Protein AF-A0A5D4RXM9-F1 (afdb_monomer_lite)

pLDDT: mean 87.35, std 14.8, range [45.75, 98.5]

Radius of gyration: 19.41 Å; chains: 1; bounding box: 56×24×43 Å

Foldseek 3Di:
DVLLVVLVVVLVVLVVVLVVCCVVPNCPDPSSVVSVVVSVVSVVVNVVVVVVVVVVVVVCCVVPVPPDDDD

Structure (mmCIF, N/CA/C/O backbone):
data_AF-A0A5D4RXM9-F1
#
_entry.id   AF-A0A5D4RXM9-F1
#
loop_
_atom_site.group_PDB
_atom_site.id
_atom_site.type_symbol
_atom_site.label_atom_id
_atom_site.label_alt_id
_atom_site.label_comp_id
_atom_site.label_asym_id
_atom_site.label_entity_id
_atom_site.label_seq_id
_atom_site.pdbx_PDB_ins_code
_atom_site.Cartn_x
_atom_site.Cartn_y
_atom_site.Cartn_z
_atom_site.occupancy
_atom_site.B_iso_or_equiv
_atom_site.auth_seq_id
_atom_site.auth_comp_id
_atom_site.auth_asym_id
_atom_site.auth_atom_id
_atom_site.pdbx_PDB_model_num
ATOM 1 N N . MET A 1 1 ? 11.726 5.813 -14.658 1.00 61.28 1 MET A N 1
ATOM 2 C CA . MET A 1 1 ? 12.096 6.226 -13.276 1.00 61.28 1 MET A CA 1
ATOM 3 C C . MET A 1 1 ? 10.917 6.829 -12.504 1.00 61.28 1 MET A C 1
ATOM 5 O O . MET A 1 1 ? 10.769 6.516 -11.331 1.00 61.28 1 MET A O 1
ATOM 9 N N . LEU A 1 2 ? 10.063 7.647 -13.137 1.00 84.38 2 LEU A N 1
ATOM 10 C CA . LEU A 1 2 ? 8.951 8.351 -12.472 1.00 84.38 2 LEU A CA 1
ATOM 11 C C . LEU A 1 2 ? 7.847 7.427 -11.918 1.00 84.38 2 LEU A C 1
ATOM 13 O O . LEU A 1 2 ? 7.377 7.655 -10.809 1.00 84.38 2 LEU A O 1
ATOM 17 N N . LYS A 1 3 ? 7.503 6.341 -12.629 1.00 88.38 3 LYS A N 1
ATOM 18 C CA . LYS A 1 3 ? 6.440 5.396 -12.226 1.00 88.38 3 LYS A CA 1
ATOM 19 C C . LYS A 1 3 ? 6.663 4.787 -10.834 1.00 88.38 3 LYS A C 1
ATOM 21 O O . LYS A 1 3 ? 5.772 4.847 -10.001 1.00 88.38 3 LYS A O 1
ATOM 26 N N . ARG A 1 4 ? 7.866 4.270 -10.546 1.00 90.81 4 ARG A N 1
ATOM 27 C CA . ARG A 1 4 ? 8.193 3.671 -9.233 1.00 90.81 4 ARG A CA 1
ATOM 28 C C . ARG A 1 4 ? 8.104 4.686 -8.093 1.00 90.81 4 ARG A C 1
ATOM 30 O O . ARG A 1 4 ? 7.538 4.378 -7.054 1.00 90.81 4 ARG A O 1
ATOM 37 N N . LYS A 1 5 ? 8.622 5.904 -8.296 1.00 92.81 5 LYS A N 1
ATOM 38 C CA . LYS A 1 5 ? 8.533 6.978 -7.291 1.00 92.81 5 LYS A CA 1
ATOM 39 C C . LYS A 1 5 ? 7.081 7.373 -7.014 1.00 92.81 5 LYS A C 1
ATOM 41 O O . LYS A 1 5 ? 6.711 7.555 -5.861 1.00 92.81 5 LYS A O 1
ATOM 46 N N . TRP A 1 6 ? 6.262 7.465 -8.060 1.00 95.50 6 TRP A N 1
ATOM 47 C CA . TRP A 1 6 ? 4.835 7.750 -7.928 1.00 95.50 6 TRP A CA 1
ATOM 48 C C . TRP A 1 6 ? 4.087 6.630 -7.192 1.00 95.50 6 TRP A C 1
ATOM 50 O O . TRP A 1 6 ? 3.332 6.910 -6.264 1.00 95.50 6 TRP A O 1
ATOM 60 N N . LEU A 1 7 ? 4.354 5.367 -7.542 1.00 96.00 7 LEU A N 1
ATOM 61 C CA . LEU A 1 7 ? 3.784 4.203 -6.856 1.00 96.00 7 LEU A CA 1
ATOM 62 C C . LEU A 1 7 ? 4.171 4.191 -5.374 1.00 96.00 7 LEU A C 1
ATOM 64 O O . LEU A 1 7 ? 3.307 4.018 -4.523 1.00 96.00 7 LEU A O 1
ATOM 68 N N . LEU A 1 8 ? 5.436 4.475 -5.048 1.00 96.19 8 LEU A N 1
ATOM 69 C CA . LEU A 1 8 ? 5.899 4.553 -3.663 1.00 96.19 8 LEU A CA 1
ATOM 70 C C . LEU A 1 8 ? 5.180 5.655 -2.868 1.00 96.19 8 LEU A C 1
ATOM 72 O O . LEU A 1 8 ? 4.811 5.440 -1.715 1.00 96.19 8 LEU A O 1
ATOM 76 N N . LEU A 1 9 ? 4.939 6.821 -3.475 1.00 97.25 9 LEU A N 1
ATOM 77 C CA . LEU A 1 9 ? 4.150 7.884 -2.846 1.00 97.25 9 LEU A CA 1
ATOM 78 C C . LEU A 1 9 ? 2.719 7.408 -2.546 1.00 97.25 9 LEU A C 1
ATOM 80 O O . LEU A 1 9 ? 2.220 7.615 -1.441 1.00 97.25 9 LEU A O 1
ATOM 84 N N . LYS A 1 10 ? 2.076 6.732 -3.506 1.00 98.25 10 LYS A N 1
ATOM 85 C CA . LYS A 1 10 ? 0.713 6.207 -3.348 1.00 98.25 10 LYS A CA 1
ATOM 86 C C . LYS A 1 10 ? 0.613 5.097 -2.308 1.00 98.25 10 LYS A C 1
ATOM 88 O O . LYS A 1 10 ? -0.324 5.115 -1.517 1.00 98.25 10 LYS A O 1
ATOM 93 N N . ILE A 1 11 ? 1.593 4.198 -2.255 1.00 98.50 11 ILE A N 1
ATOM 94 C CA . ILE A 1 11 ? 1.691 3.151 -1.229 1.00 98.50 11 ILE A CA 1
ATOM 95 C C . ILE A 1 11 ? 1.749 3.778 0.164 1.00 98.50 11 ILE A C 1
ATOM 97 O O . ILE A 1 11 ? 1.007 3.365 1.051 1.00 98.50 11 ILE A O 1
ATOM 101 N N . ASN A 1 12 ? 2.594 4.795 0.360 1.00 98.31 12 ASN A N 1
ATOM 102 C CA . ASN A 1 12 ? 2.704 5.458 1.660 1.00 98.31 12 ASN A CA 1
ATOM 103 C C . ASN A 1 12 ? 1.401 6.165 2.049 1.00 98.31 12 ASN A C 1
ATOM 105 O O . ASN A 1 12 ? 0.935 5.996 3.172 1.00 98.31 12 ASN A O 1
ATOM 109 N N . GLN A 1 13 ? 0.773 6.880 1.111 1.00 98.44 13 GLN A N 1
ATOM 110 C CA . GLN A 1 13 ? -0.515 7.532 1.350 1.00 98.44 13 GLN A CA 1
ATOM 111 C C . GLN A 1 13 ? -1.602 6.518 1.748 1.00 98.44 13 GLN A C 1
ATOM 113 O O . GLN A 1 13 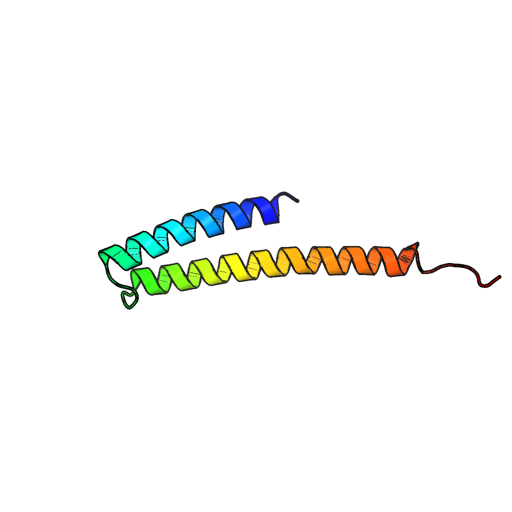? -2.282 6.704 2.756 1.00 98.44 13 GLN A O 1
ATOM 118 N N . LYS A 1 14 ? -1.736 5.426 0.988 1.00 98.38 14 LYS A N 1
ATOM 119 C CA . LYS A 1 14 ? -2.751 4.393 1.229 1.00 98.38 14 LYS A CA 1
ATOM 120 C C . LYS A 1 14 ? -2.484 3.612 2.521 1.00 98.38 14 LYS A C 1
ATOM 122 O O . LYS A 1 14 ? -3.420 3.233 3.212 1.00 98.38 14 LYS A O 1
ATOM 127 N N . ARG A 1 15 ? -1.216 3.433 2.910 1.00 98.44 15 ARG A N 1
ATOM 128 C CA . ARG A 1 15 ? -0.849 2.836 4.202 1.00 98.44 15 ARG A CA 1
ATOM 129 C C . ARG A 1 15 ? -1.322 3.689 5.378 1.00 98.44 15 ARG A C 1
ATOM 131 O O . ARG A 1 15 ? -1.899 3.141 6.311 1.00 98.44 15 ARG A O 1
ATOM 138 N N . SER A 1 16 ? -1.102 5.003 5.334 1.00 98.50 16 SER A N 1
ATOM 139 C CA . SER A 1 16 ? -1.593 5.914 6.377 1.00 98.50 16 SER A CA 1
ATOM 140 C C . SER A 1 16 ? -3.118 5.888 6.484 1.00 98.50 16 SER A C 1
ATOM 142 O O . SER A 1 16 ? -3.653 5.851 7.586 1.00 98.50 16 SER A O 1
ATOM 144 N N . GLU A 1 17 ? -3.814 5.843 5.347 1.00 98.31 17 GLU A N 1
ATOM 145 C CA . GLU A 1 17 ? -5.273 5.706 5.298 1.00 98.31 17 GLU A CA 1
ATOM 146 C C . GLU A 1 17 ? -5.750 4.385 5.921 1.00 98.31 17 GLU A C 1
ATOM 148 O O . GLU A 1 17 ? -6.661 4.391 6.742 1.00 98.31 17 GLU A O 1
ATOM 153 N N . MET A 1 18 ? -5.110 3.258 5.592 1.00 98.19 18 MET A N 1
ATOM 154 C CA . MET A 1 18 ? -5.461 1.949 6.154 1.00 98.19 18 MET A 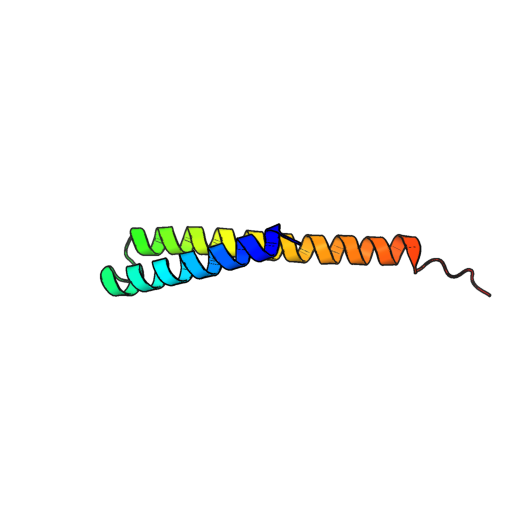CA 1
ATOM 155 C C . MET A 1 18 ? -5.258 1.894 7.670 1.00 98.19 18 MET A C 1
ATOM 157 O O . MET A 1 18 ? -6.088 1.317 8.366 1.00 98.19 18 MET A O 1
ATOM 161 N N . ILE A 1 19 ? -4.179 2.499 8.185 1.00 98.19 19 ILE A N 1
ATOM 162 C CA . ILE A 1 19 ? -3.928 2.599 9.631 1.00 98.19 19 ILE A CA 1
ATOM 163 C C . ILE A 1 19 ? -5.050 3.398 10.293 1.00 98.19 19 ILE A C 1
ATOM 165 O O . ILE A 1 19 ? -5.665 2.901 11.231 1.00 98.19 19 ILE A O 1
ATOM 169 N N . ALA A 1 20 ? -5.382 4.575 9.755 1.00 98.50 20 ALA A N 1
ATOM 170 C CA . ALA A 1 20 ? -6.459 5.399 10.294 1.00 98.50 20 ALA A CA 1
ATOM 171 C C . ALA A 1 20 ? -7.810 4.662 10.276 1.00 98.50 20 ALA A C 1
ATOM 173 O O . ALA A 1 20 ? -8.546 4.701 11.259 1.00 98.50 20 ALA A O 1
ATOM 174 N N . LEU A 1 21 ? -8.132 3.943 9.194 1.00 98.44 21 LEU A N 1
ATOM 175 C CA . LEU A 1 21 ? -9.343 3.118 9.104 1.00 98.44 21 LEU A CA 1
ATOM 176 C C . LEU A 1 21 ? -9.324 1.949 10.097 1.00 98.44 21 LEU A C 1
ATOM 178 O O . LEU A 1 21 ? -10.329 1.688 10.750 1.00 98.44 21 LEU A O 1
ATOM 182 N N . GLY A 1 22 ? -8.179 1.290 10.270 1.00 98.12 22 GLY A N 1
ATOM 183 C CA . GLY A 1 22 ? -8.002 0.211 11.239 1.00 98.12 22 GLY A CA 1
ATOM 184 C C . GLY A 1 22 ? -8.158 0.671 12.687 1.00 98.12 22 GLY A C 1
ATOM 185 O O . GLY A 1 22 ? -8.775 -0.037 13.478 1.00 98.12 22 GLY A O 1
ATOM 186 N N . GLU A 1 23 ? -7.661 1.862 13.022 1.00 98.31 23 GLU A N 1
ATOM 187 C CA . GLU A 1 23 ? -7.819 2.476 14.346 1.00 98.31 23 GLU A CA 1
ATOM 188 C C . GLU A 1 23 ? -9.266 2.911 14.616 1.00 98.31 23 GLU A C 1
ATOM 190 O O . GLU A 1 23 ? -9.745 2.798 15.742 1.00 98.31 23 GLU A O 1
ATOM 195 N N . THR A 1 24 ? -9.974 3.389 13.590 1.00 98.12 24 THR A N 1
ATOM 196 C CA . THR A 1 24 ? -11.326 3.958 13.733 1.00 98.12 24 THR A CA 1
ATOM 197 C C . THR A 1 24 ? -12.450 2.929 13.609 1.00 98.12 24 THR A C 1
ATOM 199 O O . THR A 1 24 ? -13.426 3.003 14.351 1.00 98.12 24 THR A O 1
ATOM 202 N N . HIS A 1 25 ? -12.327 1.967 12.692 1.00 97.38 25 HIS A N 1
ATOM 203 C CA . HIS A 1 25 ? -13.375 0.993 12.360 1.00 97.38 25 HIS A CA 1
ATOM 204 C C . HIS A 1 25 ? -12.977 -0.451 12.707 1.00 97.38 25 HIS A C 1
ATOM 206 O O . HIS A 1 25 ? -13.825 -1.342 12.726 1.00 97.38 25 HIS A O 1
ATOM 212 N N . GLY A 1 26 ? -11.697 -0.701 12.993 1.00 97.62 26 GLY A N 1
ATOM 213 C CA . GLY A 1 26 ? -11.145 -2.042 13.163 1.00 97.62 26 GLY A CA 1
ATOM 214 C C . GLY A 1 26 ? -10.662 -2.659 11.846 1.00 97.62 26 GLY A C 1
ATOM 215 O O . GLY A 1 26 ? -11.065 -2.276 10.747 1.00 97.62 26 GLY A O 1
ATOM 216 N N . LEU A 1 27 ? -9.788 -3.662 11.953 1.00 95.06 27 LEU A N 1
ATOM 217 C CA . LEU A 1 27 ? -9.164 -4.314 10.791 1.00 95.06 27 LEU A CA 1
ATOM 218 C C . LEU A 1 27 ? -10.133 -5.176 9.969 1.00 95.06 27 LEU A C 1
ATOM 220 O O . LEU A 1 27 ? -9.916 -5.375 8.778 1.00 95.06 27 LEU A O 1
ATOM 224 N N . GLY A 1 28 ? -11.203 -5.674 10.594 1.00 96.25 28 GLY A N 1
ATOM 225 C CA . GLY A 1 28 ? -12.240 -6.465 9.925 1.00 96.25 28 GLY A CA 1
ATOM 226 C C . GLY A 1 28 ? -13.340 -5.631 9.265 1.00 96.25 28 GLY A C 1
ATOM 227 O O . GLY A 1 28 ? -14.220 -6.203 8.623 1.00 96.25 28 GLY A O 1
ATOM 228 N N . ALA A 1 29 ? -13.323 -4.304 9.429 1.00 98.25 29 ALA A N 1
ATOM 229 C CA . ALA A 1 29 ? -14.307 -3.436 8.800 1.00 98.25 29 ALA A CA 1
ATOM 230 C C . ALA A 1 29 ? -14.165 -3.466 7.278 1.00 98.25 29 ALA A C 1
ATOM 232 O O . ALA A 1 29 ? -13.063 -3.573 6.733 1.00 98.25 29 ALA A O 1
ATOM 233 N N . ARG A 1 30 ? -15.295 -3.349 6.580 1.00 98.44 30 ARG A N 1
ATOM 234 C CA . ARG A 1 30 ? -15.349 -3.438 5.117 1.00 98.44 30 ARG A CA 1
ATOM 235 C C . ARG A 1 30 ? -14.451 -2.391 4.455 1.00 98.44 30 ARG A C 1
ATOM 237 O O . ARG A 1 30 ? -13.802 -2.690 3.458 1.00 98.44 30 ARG A O 1
ATOM 244 N N . GLU A 1 31 ? -14.411 -1.192 5.015 1.00 97.31 31 GLU A N 1
ATOM 245 C CA . GLU A 1 31 ? -13.615 -0.053 4.571 1.00 97.31 31 GLU A CA 1
ATOM 246 C C . GLU A 1 31 ? -12.118 -0.335 4.729 1.00 97.31 31 GLU A C 1
ATOM 248 O O . GLU A 1 31 ? -11.348 -0.131 3.791 1.00 97.31 31 GLU 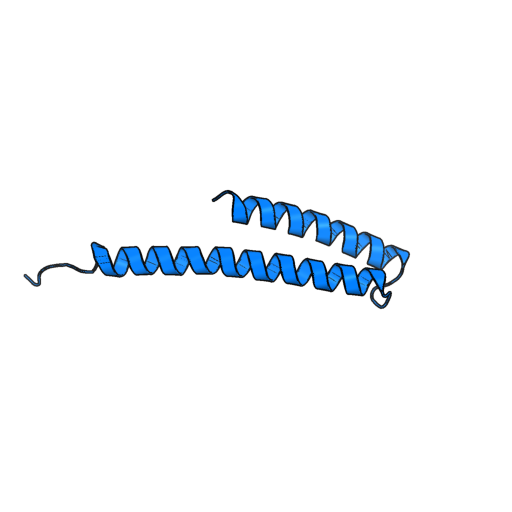A O 1
ATOM 253 N N . THR A 1 32 ? -11.706 -0.884 5.876 1.00 98.00 32 THR A N 1
ATOM 254 C CA . THR A 1 32 ? -10.310 -1.262 6.134 1.00 98.00 32 THR A CA 1
ATOM 255 C C . THR A 1 32 ? -9.863 -2.404 5.223 1.00 98.00 32 THR A C 1
ATOM 257 O O . THR A 1 32 ? -8.768 -2.355 4.663 1.00 98.00 32 THR A O 1
ATOM 260 N N . LEU A 1 33 ? -10.730 -3.397 4.996 1.00 98.31 33 LEU A N 1
ATOM 261 C CA . LEU A 1 33 ? -10.469 -4.499 4.067 1.00 98.31 33 LEU A CA 1
ATOM 262 C C . LEU A 1 33 ? -10.353 -4.012 2.618 1.00 98.31 33 LEU A C 1
ATOM 264 O O . LEU A 1 33 ? -9.442 -4.426 1.903 1.00 98.31 33 LEU A O 1
ATOM 268 N N . ALA A 1 34 ? -11.239 -3.113 2.181 1.00 98.38 34 ALA A N 1
ATOM 269 C CA . ALA A 1 34 ? -11.157 -2.506 0.854 1.00 98.38 34 ALA A CA 1
ATOM 270 C C . ALA A 1 34 ? -9.858 -1.702 0.688 1.00 98.38 34 ALA A C 1
ATOM 272 O O . ALA A 1 34 ? -9.154 -1.862 -0.310 1.00 98.38 34 ALA A O 1
ATOM 273 N N . CYS A 1 35 ? -9.492 -0.912 1.700 1.00 98.31 35 CYS A N 1
ATOM 274 C CA . CYS A 1 35 ? -8.248 -0.151 1.723 1.00 98.31 35 CYS A CA 1
ATOM 275 C C . CYS A 1 35 ? -7.008 -1.064 1.644 1.00 98.31 35 CYS A C 1
ATOM 277 O O . CYS A 1 35 ? -6.094 -0.792 0.863 1.00 98.31 35 CYS A O 1
ATOM 279 N N . SER A 1 36 ? -7.009 -2.197 2.359 1.00 98.25 36 SER A N 1
ATOM 280 C CA . SER A 1 36 ? -5.954 -3.218 2.267 1.00 98.25 36 SER A CA 1
ATOM 281 C C . SER A 1 36 ? -5.824 -3.784 0.854 1.00 98.25 36 SER A C 1
ATOM 283 O O . SER A 1 36 ? -4.720 -3.873 0.326 1.00 98.25 36 SER A O 1
ATOM 285 N N . GLN A 1 37 ? -6.940 -4.109 0.197 1.00 98.25 37 GLN A N 1
ATOM 286 C CA . GLN A 1 37 ? -6.914 -4.641 -1.170 1.00 98.25 37 GLN A CA 1
ATOM 287 C C . GLN A 1 37 ? -6.378 -3.625 -2.184 1.00 98.25 37 GLN A C 1
ATOM 289 O O . GLN A 1 37 ? -5.729 -4.001 -3.160 1.00 98.25 37 GLN A O 1
ATOM 294 N N . GLU A 1 38 ? -6.660 -2.336 -1.995 1.00 98.38 38 GLU A N 1
ATOM 295 C CA . GLU A 1 38 ? -6.083 -1.270 -2.819 1.00 98.38 38 GLU A CA 1
ATOM 296 C C . GLU A 1 38 ? -4.579 -1.117 -2.572 1.00 98.38 38 GLU A C 1
ATOM 298 O O . GLU A 1 38 ? -3.811 -0.974 -3.528 1.00 98.38 38 GLU A O 1
ATOM 303 N N . LEU A 1 39 ? -4.148 -1.190 -1.309 1.00 98.25 39 LEU A N 1
ATOM 304 C CA . LEU A 1 39 ? -2.735 -1.159 -0.940 1.00 98.25 39 LEU A CA 1
ATOM 305 C C . LEU A 1 39 ? -1.967 -2.325 -1.574 1.00 98.25 39 LEU A C 1
ATOM 307 O O . LEU A 1 39 ? -0.911 -2.105 -2.170 1.00 98.25 39 LEU A O 1
ATOM 311 N N . ASP A 1 40 ? -2.524 -3.535 -1.527 1.00 98.25 40 ASP A N 1
ATOM 312 C CA . ASP A 1 40 ? -1.929 -4.728 -2.133 1.00 98.25 40 ASP A CA 1
ATOM 313 C C . ASP A 1 40 ? -1.772 -4.586 -3.651 1.00 98.25 40 ASP A C 1
ATOM 315 O O . ASP A 1 40 ? -0.750 -4.979 -4.217 1.00 98.25 40 ASP A O 1
ATOM 319 N N . ARG A 1 41 ? -2.742 -3.976 -4.346 1.00 98.12 41 ARG A N 1
ATOM 320 C CA . ARG A 1 41 ? -2.609 -3.698 -5.789 1.00 98.12 41 ARG A CA 1
ATOM 321 C C . ARG A 1 41 ? -1.450 -2.749 -6.075 1.00 98.12 41 ARG A C 1
ATOM 323 O O . ARG A 1 41 ? -0.658 -3.022 -6.974 1.00 98.12 41 ARG A O 1
ATOM 330 N N . LEU A 1 42 ? -1.320 -1.675 -5.296 1.00 97.56 42 LEU A N 1
ATOM 331 C CA . LEU A 1 42 ? -0.232 -0.708 -5.457 1.00 97.56 42 LEU A CA 1
ATOM 332 C C . LEU A 1 42 ? 1.143 -1.343 -5.207 1.00 97.56 42 LEU A C 1
ATOM 334 O O . LEU A 1 42 ? 2.085 -1.062 -5.951 1.00 97.56 42 LEU A O 1
ATOM 338 N N . LEU A 1 43 ? 1.254 -2.213 -4.197 1.00 95.69 43 LEU A N 1
ATOM 339 C CA . LEU A 1 43 ? 2.470 -2.982 -3.915 1.00 95.69 43 LEU A CA 1
ATOM 340 C C . LEU A 1 43 ? 2.822 -3.904 -5.088 1.00 95.69 43 LEU A C 1
ATOM 342 O O . LEU A 1 43 ? 3.926 -3.823 -5.623 1.00 95.69 43 LEU A O 1
ATOM 346 N N . ASN A 1 44 ? 1.851 -4.678 -5.574 1.00 96.50 44 ASN A N 1
ATOM 347 C CA . ASN A 1 44 ? 2.041 -5.567 -6.720 1.00 96.50 44 ASN A CA 1
ATOM 348 C C . ASN A 1 44 ? 2.472 -4.812 -7.990 1.00 96.50 44 ASN A C 1
ATOM 350 O O . ASN A 1 44 ? 3.310 -5.290 -8.755 1.00 96.50 44 ASN A O 1
ATOM 354 N N . GLU A 1 45 ? 1.915 -3.627 -8.246 1.00 95.50 45 GLU A N 1
ATOM 355 C CA . GLU A 1 45 ? 2.331 -2.786 -9.374 1.00 95.50 45 GLU A CA 1
ATOM 356 C C . GLU A 1 45 ? 3.753 -2.238 -9.214 1.00 95.50 45 GLU A C 1
ATOM 358 O O . GLU A 1 45 ? 4.490 -2.127 -10.200 1.00 95.50 45 GLU A O 1
ATOM 363 N N . TYR A 1 46 ? 4.152 -1.892 -7.988 1.00 94.44 46 TYR A N 1
ATOM 364 C CA . TYR A 1 46 ? 5.508 -1.441 -7.685 1.00 94.44 46 TYR A CA 1
ATOM 365 C C . TYR A 1 46 ? 6.538 -2.555 -7.877 1.00 94.44 46 TYR A C 1
ATOM 367 O O . TYR A 1 46 ? 7.608 -2.305 -8.446 1.00 94.44 46 TYR A O 1
ATOM 375 N N . ASP A 1 47 ? 6.204 -3.775 -7.464 1.00 90.81 47 ASP A N 1
ATOM 376 C CA . ASP A 1 47 ? 7.060 -4.946 -7.626 1.00 90.81 47 ASP A CA 1
ATOM 377 C C . ASP A 1 47 ? 7.232 -5.295 -9.103 1.00 90.81 47 ASP A C 1
ATOM 379 O O . ASP A 1 47 ? 8.365 -5.386 -9.577 1.00 90.81 47 ASP A O 1
ATOM 383 N N . LYS A 1 48 ? 6.140 -5.333 -9.878 1.00 90.81 48 LYS A N 1
ATOM 384 C CA . LYS A 1 48 ? 6.200 -5.502 -11.343 1.00 90.81 48 LYS A CA 1
ATOM 385 C C . LYS A 1 48 ? 7.082 -4.444 -12.003 1.00 90.81 48 LYS A C 1
ATOM 387 O O . LYS A 1 48 ? 8.015 -4.771 -12.725 1.00 90.81 48 LYS A O 1
ATOM 392 N N . ALA A 1 49 ? 6.878 -3.170 -11.663 1.00 87.81 49 ALA A N 1
ATOM 393 C CA . ALA A 1 49 ? 7.699 -2.081 -12.191 1.00 87.81 49 ALA A CA 1
ATO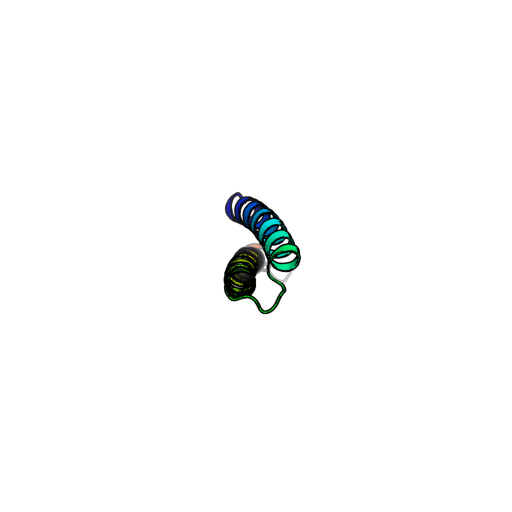M 394 C C . ALA A 1 49 ? 9.181 -2.150 -11.758 1.00 87.81 49 ALA A C 1
ATOM 396 O O . ALA A 1 49 ? 10.023 -1.447 -12.328 1.00 87.81 49 ALA A O 1
ATOM 397 N N . SER A 1 50 ? 9.501 -2.929 -10.722 1.00 81.00 50 SER A N 1
ATOM 398 C CA . SER A 1 50 ? 10.868 -3.193 -10.269 1.00 81.00 50 SER A CA 1
ATOM 399 C C . SER A 1 50 ? 11.488 -4.385 -11.007 1.00 81.00 50 SER A C 1
ATOM 401 O O . SER A 1 50 ? 12.661 -4.306 -11.369 1.00 81.00 50 SER A O 1
ATOM 403 N N . LEU A 1 51 ? 10.704 -5.428 -11.292 1.00 80.00 51 LEU A N 1
ATOM 404 C CA . LEU A 1 51 ? 11.117 -6.600 -12.069 1.00 80.00 51 LEU A CA 1
ATOM 405 C C . LEU A 1 51 ? 11.370 -6.257 -13.541 1.00 80.00 51 LEU A C 1
ATOM 407 O O . LEU A 1 51 ? 12.447 -6.586 -14.038 1.00 80.00 51 LEU A O 1
ATOM 411 N N . ASP A 1 52 ? 10.478 -5.487 -14.179 1.00 76.31 52 ASP A N 1
ATOM 412 C CA . ASP A 1 52 ? 10.616 -5.035 -15.577 1.00 76.31 52 ASP A CA 1
ATOM 413 C C . ASP A 1 52 ? 11.959 -4.324 -15.820 1.00 76.31 52 ASP A C 1
ATOM 415 O O . ASP A 1 52 ? 12.562 -4.412 -16.889 1.00 76.31 52 ASP A O 1
ATOM 419 N N . ARG A 1 53 ? 12.457 -3.600 -14.807 1.00 71.25 53 ARG A N 1
ATOM 420 C CA . ARG A 1 53 ? 13.779 -2.967 -14.861 1.00 71.25 53 ARG A CA 1
ATOM 421 C C . ARG A 1 53 ? 14.895 -4.008 -14.859 1.00 71.25 53 ARG A C 1
ATOM 423 O O . ARG A 1 53 ? 15.812 -3.867 -15.657 1.00 71.25 53 ARG A O 1
ATOM 430 N N . SER A 1 54 ? 14.833 -5.000 -13.972 1.00 72.88 54 SER A N 1
ATOM 431 C CA . SER A 1 54 ? 15.878 -6.025 -13.883 1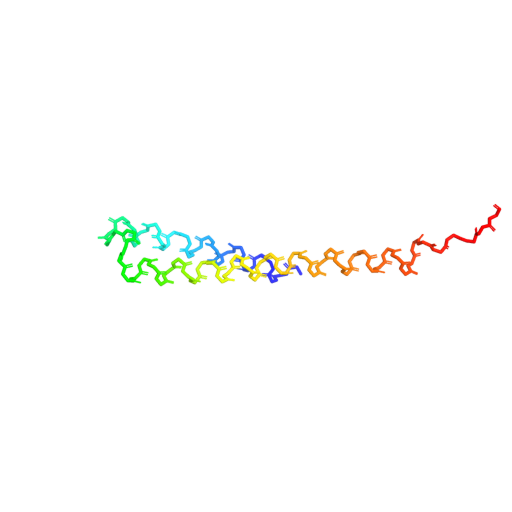.00 72.88 54 SER A CA 1
ATOM 432 C C . SER A 1 54 ? 15.928 -6.913 -15.126 1.00 72.88 54 SER A C 1
ATOM 434 O O . SER A 1 54 ? 17.018 -7.269 -15.563 1.00 72.88 54 SER A O 1
ATOM 436 N N . GLU A 1 55 ? 14.776 -7.211 -15.736 1.00 72.94 55 GLU A N 1
ATOM 437 C CA . GLU A 1 55 ? 14.702 -7.976 -16.982 1.00 72.94 55 GLU A CA 1
ATOM 438 C C . GLU A 1 55 ? 15.279 -7.172 -18.147 1.00 72.94 55 GLU A C 1
ATOM 440 O O . GLU A 1 55 ? 16.134 -7.681 -18.867 1.00 72.94 55 GLU A O 1
ATOM 445 N N . ALA A 1 56 ? 14.907 -5.894 -18.278 1.00 71.12 56 ALA A N 1
ATOM 446 C CA . ALA A 1 56 ? 15.470 -5.009 -19.297 1.00 71.12 56 ALA A CA 1
ATOM 447 C C . ALA A 1 56 ? 16.986 -4.794 -19.118 1.00 71.12 56 ALA A C 1
ATOM 449 O O . ALA A 1 56 ? 17.729 -4.736 -20.099 1.00 71.12 56 ALA A O 1
ATOM 450 N N . GLU A 1 57 ? 17.462 -4.686 -17.873 1.00 74.81 57 GLU A N 1
ATOM 451 C CA . GLU A 1 57 ? 18.890 -4.595 -17.561 1.00 74.81 57 GLU A CA 1
ATOM 452 C C . GLU A 1 57 ? 19.608 -5.903 -17.925 1.00 74.81 57 GLU A C 1
ATOM 454 O O . GLU A 1 57 ? 20.583 -5.862 -18.676 1.00 74.81 57 GLU A O 1
ATOM 459 N N . MET A 1 58 ? 19.114 -7.067 -17.487 1.00 72.25 58 MET A N 1
ATOM 460 C CA . MET A 1 58 ? 19.694 -8.366 -17.853 1.00 72.25 58 MET A CA 1
ATOM 461 C C . MET A 1 58 ? 19.704 -8.595 -19.364 1.00 72.25 58 MET A C 1
ATOM 463 O O . MET A 1 58 ? 20.728 -8.994 -19.911 1.00 72.25 58 MET A O 1
ATOM 467 N N . GLU A 1 59 ? 18.610 -8.292 -20.057 1.00 77.25 59 GLU A N 1
ATOM 468 C CA . GLU A 1 59 ? 18.524 -8.403 -21.509 1.00 77.25 59 GLU A CA 1
ATOM 469 C C . GLU A 1 59 ? 19.552 -7.504 -22.213 1.00 77.25 59 GLU A C 1
ATOM 471 O O . GLU A 1 59 ? 20.217 -7.933 -23.164 1.00 77.25 59 GLU A O 1
ATOM 476 N N . TYR A 1 60 ? 19.740 -6.273 -21.726 1.00 77.00 60 TYR A N 1
ATOM 477 C CA . TYR A 1 60 ? 20.787 -5.378 -22.209 1.00 77.00 60 TYR A CA 1
ATOM 478 C C . TYR A 1 60 ? 22.186 -5.990 -22.025 1.00 77.00 60 TYR A C 1
ATOM 480 O O . TYR A 1 60 ? 22.960 -6.028 -22.991 1.00 77.00 60 TYR A O 1
ATOM 488 N N . TYR A 1 61 ? 22.488 -6.522 -20.833 1.00 75.88 61 TYR A N 1
ATOM 489 C CA . TYR A 1 61 ? 23.758 -7.192 -20.524 1.00 75.88 61 TYR A CA 1
ATOM 490 C C . TYR A 1 61 ? 23.988 -8.427 -21.408 1.00 75.88 61 TYR A C 1
ATOM 492 O O . TYR A 1 61 ? 25.072 -8.586 -21.976 1.00 75.88 61 TYR A O 1
ATOM 500 N N . SER A 1 62 ? 22.970 -9.266 -21.606 1.00 79.94 62 SER A N 1
ATOM 501 C CA . SER A 1 62 ? 23.055 -10.446 -22.471 1.00 79.94 62 SER A CA 1
ATOM 502 C C . SER A 1 62 ? 23.319 -10.086 -23.932 1.00 79.94 62 SER A C 1
ATOM 504 O O . SER A 1 62 ? 24.132 -10.737 -24.587 1.00 79.94 62 SER A O 1
ATOM 506 N N . ARG A 1 63 ? 22.675 -9.034 -24.452 1.00 79.12 63 ARG A N 1
ATOM 507 C CA . ARG A 1 63 ? 22.833 -8.619 -25.856 1.00 79.12 63 ARG A CA 1
ATOM 508 C C . ARG A 1 63 ? 24.172 -7.934 -26.141 1.00 79.12 63 ARG A C 1
ATOM 510 O O . ARG A 1 63 ? 24.718 -8.136 -27.227 1.00 79.12 63 ARG A O 1
ATOM 517 N N . HIS A 1 64 ? 24.686 -7.133 -25.204 1.00 75.56 64 HIS A N 1
ATOM 518 C CA . HIS A 1 64 ? 25.797 -6.209 -25.477 1.00 75.56 64 HIS A CA 1
ATOM 519 C C . HIS A 1 64 ? 27.096 -6.523 -24.731 1.00 75.56 64 HIS A C 1
ATOM 521 O O . HIS A 1 64 ? 28.157 -6.139 -25.213 1.00 75.56 64 HIS A O 1
ATOM 527 N N . LEU A 1 65 ? 27.051 -7.221 -23.592 1.00 64.31 65 LEU A N 1
ATOM 528 C CA . LEU A 1 65 ? 28.236 -7.457 -22.753 1.00 64.31 65 LEU A CA 1
ATOM 529 C C . LEU A 1 65 ? 28.725 -8.914 -22.759 1.00 64.31 65 LEU A C 1
ATOM 531 O O . LEU A 1 65 ? 29.909 -9.143 -22.530 1.00 64.31 65 LEU A O 1
ATOM 535 N N . LEU A 1 66 ? 27.882 -9.893 -23.114 1.00 60.84 66 LEU A N 1
ATOM 536 C CA . LEU A 1 66 ? 28.294 -11.302 -23.270 1.00 60.84 66 LEU A CA 1
ATOM 537 C C . LEU A 1 66 ? 28.877 -11.657 -24.656 1.00 60.84 66 LEU A C 1
ATOM 539 O O . LEU A 1 66 ? 29.216 -12.813 -24.899 1.00 60.84 66 LEU A O 1
ATOM 543 N N . 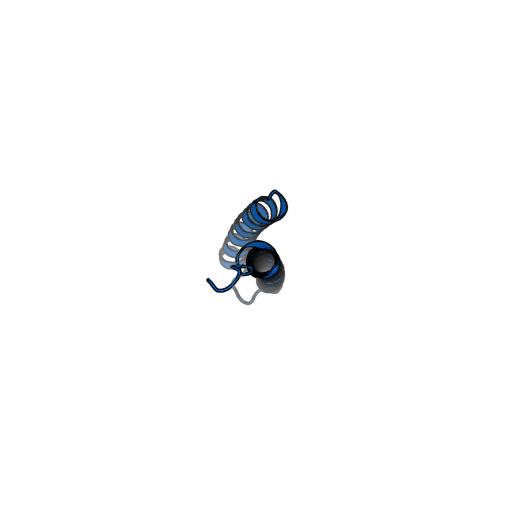LYS A 1 67 ? 29.085 -10.684 -25.555 1.00 53.72 67 LYS A N 1
ATOM 544 C CA . LYS A 1 67 ? 29.827 -10.884 -26.815 1.00 53.72 67 LYS A CA 1
ATOM 545 C C . LYS A 1 67 ? 31.317 -10.572 -26.645 1.00 53.72 67 LYS A C 1
ATOM 547 O O . LYS A 1 67 ? 31.832 -9.639 -27.254 1.00 53.72 67 LYS A O 1
ATOM 552 N N . ARG A 1 68 ? 32.037 -11.344 -25.830 1.00 51.81 68 ARG A N 1
ATOM 553 C CA . ARG A 1 68 ? 33.499 -11.422 -25.993 1.00 51.81 68 ARG A CA 1
ATOM 554 C C . ARG A 1 68 ? 33.786 -12.383 -27.153 1.00 51.81 68 ARG A C 1
ATOM 556 O O . ARG A 1 68 ? 33.319 -13.519 -27.075 1.00 51.81 68 ARG A O 1
ATOM 563 N N . PRO A 1 69 ? 34.518 -11.992 -28.214 1.00 48.34 69 PRO A N 1
ATOM 564 C CA . PRO A 1 69 ? 35.112 -12.994 -29.086 1.00 48.34 69 PRO A CA 1
ATOM 565 C C . PRO A 1 69 ? 36.083 -13.809 -28.228 1.00 48.34 69 PRO A C 1
ATOM 567 O O . PRO A 1 69 ? 36.888 -13.236 -27.491 1.00 48.34 69 PRO A O 1
ATOM 570 N N . ALA A 1 70 ? 35.959 -15.135 -28.275 1.00 49.94 70 ALA A N 1
ATOM 571 C CA . ALA A 1 70 ? 36.965 -16.024 -27.717 1.00 49.94 70 ALA A CA 1
ATOM 572 C C . ALA A 1 70 ? 38.316 -15.660 -28.357 1.00 49.94 70 ALA A C 1
ATOM 574 O O . ALA A 1 70 ? 38.430 -15.669 -29.583 1.00 49.94 70 ALA A O 1
ATOM 575 N N . SER A 1 71 ? 39.285 -15.247 -27.538 1.00 45.75 71 SER A N 1
ATOM 576 C CA . SER A 1 71 ? 40.704 -15.205 -27.910 1.00 45.75 71 SER A CA 1
ATOM 577 C C . SER A 1 71 ? 41.392 -16.400 -27.282 1.00 45.75 71 SER A C 1
ATOM 579 O O . SER A 1 71 ? 41.033 -16.708 -26.122 1.00 45.75 71 SER A O 1
#

Secondary structure (DSSP, 8-state):
-HHHHHHHHHHHHHHHHHHHHHHHH-TTSHHHHHHHHHHHHHHHHHHHHHHHHHHHHHHHHHHHTS-PPP-

Organism: NCBI:txid189381

InterPro domains:
  IPR018540 Aspartyl-phosphate phosphatase Spo0E-like [PF09388] (7-47)
  IPR036638 Helix-loop-helix DNA-binding domain superfamily [G3DSA:4.10.280.10] (2-61)
  IPR037208 Aspartyl-phosphate phosphatase Spo0E-like superfamily [SSF140500] (4-52)
  IPR053028 Spo0E-like aspartyl-phosphate phosphatase [PTHR41263] (10-48)

Sequence (71 aa):
MLKRKWLLLKINQKRSEMIALGETHGLGARETLACSQELDRLLNEYDKASLDRSEAEMEYYSRHLLKRPAS